Protein AF-A0A932JGM8-F1 (afdb_monomer_lite)

Foldseek 3Di:
DDDDDDDDDDDDDDDDDDDDPPPPPPPPPPPPPPPPFDKDFADKDKDWWQQVLPPDIKMKIKFKAQPQVRGTDRIAGDVVVDPLVVRLVRQVVSQIWIWIDIPPNVADIGIPGRARTWLDKDFPQPPPPPNHIKIWTWTRHSDPDQKTKIWIWGQDPRYIDTDDIDIDGNCVSVD

Sequence (175 aa):
MNPIYLLSIVLVLLSCNGRPTNSVYHSIVLEKQEVKIKLRKLEKHFVVGDFDGDRKSDTLFQHNYSRLTNTEIDSAADPFQQEWDSVINWFYNQNADLYLIMNNKNRDTLHLGTAQGLYCLINVGDNNSDGKDEIAFVIDQLDFSRVNSCVIYSLCDSKWKQLMIFAIHEDAFNF

pLDDT: mean 86.13, std 19.59, range [37.06, 98.62]

Radius of gyration: 26.34 Å; chains: 1; bounding box: 79×34×62 Å

Structure (mmCIF, N/CA/C/O backbone):
data_AF-A0A932JGM8-F1
#
_entry.id   AF-A0A932JGM8-F1
#
loop_
_atom_site.group_PDB
_atom_site.id
_atom_site.type_symbol
_atom_site.label_atom_id
_atom_site.label_alt_id
_atom_site.label_comp_id
_atom_site.label_asym_id
_atom_site.label_entity_id
_atom_site.label_seq_id
_atom_site.pdbx_PDB_ins_code
_atom_site.Cartn_x
_atom_site.Cartn_y
_atom_site.Cartn_z
_atom_site.occupancy
_atom_site.B_iso_or_equiv
_atom_site.auth_seq_id
_atom_site.auth_comp_id
_atom_site.auth_asym_id
_atom_site.auth_atom_id
_atom_site.pdbx_PDB_model_num
ATOM 1 N N . MET A 1 1 ? 56.887 -3.841 33.806 1.00 43.06 1 MET A N 1
ATOM 2 C CA . MET A 1 1 ? 57.718 -4.349 32.694 1.00 43.06 1 MET A CA 1
ATOM 3 C C . MET A 1 1 ? 56.771 -4.761 31.581 1.00 43.06 1 MET A C 1
ATOM 5 O O . MET A 1 1 ? 56.132 -5.792 31.709 1.00 43.06 1 MET A O 1
ATOM 9 N N . ASN A 1 2 ? 56.632 -3.915 30.559 1.00 37.06 2 ASN A N 1
ATOM 10 C CA . ASN A 1 2 ? 55.855 -4.167 29.342 1.00 37.06 2 ASN A CA 1
ATOM 11 C C . ASN A 1 2 ? 56.837 -4.093 28.165 1.00 37.06 2 ASN A C 1
ATOM 13 O O . ASN A 1 2 ? 57.612 -3.132 28.132 1.00 37.06 2 ASN A O 1
ATOM 17 N N . PRO A 1 3 ? 56.842 -5.036 27.212 1.00 54.38 3 PRO A N 1
ATOM 18 C CA . PRO A 1 3 ? 57.613 -4.859 25.995 1.00 54.38 3 PRO A CA 1
ATOM 19 C C . PRO A 1 3 ? 56.846 -3.944 25.031 1.00 54.38 3 PRO A C 1
ATOM 21 O O . PRO A 1 3 ? 55.687 -4.183 24.697 1.00 54.38 3 PRO A O 1
ATOM 24 N N . ILE A 1 4 ? 57.512 -2.874 24.602 1.00 53.81 4 ILE A N 1
ATOM 25 C CA . ILE A 1 4 ? 57.093 -2.021 23.490 1.00 53.81 4 ILE A CA 1
ATOM 26 C C . ILE A 1 4 ? 57.486 -2.763 22.209 1.00 53.81 4 ILE A C 1
ATOM 28 O O . ILE A 1 4 ? 58.673 -2.955 21.951 1.00 53.81 4 ILE A O 1
ATOM 32 N N . TYR A 1 5 ? 56.506 -3.200 21.418 1.00 50.09 5 TYR A N 1
ATOM 33 C CA . TYR A 1 5 ? 56.758 -3.763 20.093 1.00 50.09 5 TYR A CA 1
ATOM 34 C C . TYR A 1 5 ? 56.866 -2.628 19.071 1.00 50.09 5 TYR A C 1
ATOM 36 O O . TYR A 1 5 ? 55.883 -1.969 18.738 1.00 50.09 5 TYR A O 1
ATOM 44 N N . LEU A 1 6 ? 58.090 -2.399 18.596 1.00 47.47 6 LEU A N 1
ATOM 45 C CA . LEU A 1 6 ? 58.406 -1.535 17.463 1.00 47.47 6 LEU A CA 1
ATOM 46 C C . LEU A 1 6 ? 58.058 -2.305 16.176 1.00 47.47 6 LEU A C 1
ATOM 48 O O . LEU A 1 6 ? 58.763 -3.249 15.822 1.00 47.47 6 LEU A O 1
ATOM 52 N N . LEU A 1 7 ? 56.970 -1.944 15.492 1.00 46.50 7 LEU A N 1
ATOM 53 C CA . LEU A 1 7 ? 56.655 -2.494 14.172 1.00 46.50 7 LEU A CA 1
ATOM 54 C C . LEU A 1 7 ? 57.206 -1.551 13.096 1.00 46.50 7 LEU A C 1
ATOM 56 O O . LEU A 1 7 ? 56.680 -0.467 12.852 1.00 46.50 7 LEU A O 1
ATOM 60 N N . SER A 1 8 ? 58.309 -1.969 12.488 1.00 48.00 8 SER A N 1
ATOM 61 C CA . SER A 1 8 ? 58.976 -1.327 11.362 1.00 48.00 8 SER A CA 1
ATOM 62 C C . SER A 1 8 ? 58.163 -1.504 10.074 1.00 48.00 8 SER A C 1
ATOM 64 O O . SER A 1 8 ? 57.958 -2.617 9.596 1.00 48.00 8 SER A O 1
ATOM 66 N N . ILE A 1 9 ? 57.722 -0.390 9.485 1.00 47.31 9 ILE A N 1
ATOM 67 C CA . ILE A 1 9 ? 57.132 -0.352 8.142 1.00 47.31 9 ILE A CA 1
ATOM 68 C C . ILE A 1 9 ? 58.275 -0.431 7.125 1.00 47.31 9 ILE A C 1
ATOM 70 O O . ILE A 1 9 ? 59.064 0.503 6.988 1.00 47.31 9 ILE A O 1
ATOM 74 N N . VAL A 1 10 ? 58.369 -1.550 6.408 1.00 52.25 10 VAL A N 1
ATOM 75 C CA . VAL A 1 10 ? 59.255 -1.689 5.247 1.00 52.25 10 VAL A CA 1
ATOM 76 C C . VAL A 1 10 ? 58.529 -1.124 4.026 1.00 52.25 10 VAL A C 1
ATOM 78 O O . VAL A 1 10 ? 57.583 -1.725 3.522 1.00 52.25 10 VAL A O 1
ATOM 81 N N . LEU A 1 11 ? 58.974 0.045 3.554 1.00 47.88 11 LEU A N 1
ATOM 82 C CA . LEU A 1 11 ? 58.616 0.578 2.240 1.00 47.88 11 LEU A CA 1
ATOM 83 C C . LEU A 1 11 ? 59.271 -0.295 1.160 1.00 47.88 11 LEU A C 1
ATOM 85 O O . LEU A 1 11 ? 60.486 -0.251 0.973 1.00 47.88 11 LEU A O 1
ATOM 89 N N . VAL A 1 12 ? 58.467 -1.053 0.419 1.00 47.34 12 VAL A N 1
ATOM 90 C CA . VAL A 1 12 ? 58.900 -1.670 -0.838 1.00 47.34 12 VAL A CA 1
ATOM 91 C C . VAL A 1 12 ? 58.496 -0.742 -1.981 1.00 47.34 12 VAL A C 1
ATOM 93 O O . VAL A 1 12 ? 57.336 -0.682 -2.380 1.00 47.34 12 VAL A O 1
ATOM 96 N N . LEU A 1 13 ? 59.477 -0.003 -2.499 1.00 46.78 13 LEU A N 1
ATOM 97 C CA . LEU A 1 13 ? 59.394 0.679 -3.787 1.00 46.78 13 LEU A CA 1
ATOM 98 C C . LEU A 1 13 ? 59.578 -0.363 -4.896 1.00 46.78 13 LEU A C 1
ATOM 100 O O . LEU A 1 13 ? 60.705 -0.720 -5.234 1.00 46.78 13 LEU A O 1
ATOM 104 N N . LEU A 1 14 ? 58.479 -0.836 -5.481 1.00 44.12 14 LEU A N 1
ATOM 105 C CA . LEU A 1 14 ? 58.513 -1.509 -6.778 1.00 44.12 14 LEU A CA 1
ATOM 106 C C . LEU A 1 14 ? 58.140 -0.501 -7.863 1.00 44.12 14 LEU A C 1
ATOM 108 O O . LEU A 1 14 ? 56.978 -0.236 -8.152 1.00 44.12 14 LEU A O 1
ATOM 112 N N . SER A 1 15 ? 59.194 0.073 -8.436 1.00 43.81 15 SER A N 1
ATOM 113 C CA . SER A 1 15 ? 59.181 0.752 -9.723 1.00 43.81 15 SER A CA 1
ATOM 114 C C . SER A 1 15 ? 59.028 -0.290 -10.830 1.00 43.81 15 SER A C 1
ATOM 116 O O . SER A 1 15 ? 59.847 -1.202 -10.942 1.00 43.81 15 SER A O 1
ATOM 118 N N . CYS A 1 16 ? 58.001 -0.143 -11.663 1.00 41.47 16 CYS A N 1
ATOM 119 C CA . CYS A 1 16 ? 57.963 -0.715 -13.003 1.00 41.47 16 CYS A CA 1
ATOM 120 C C . CYS A 1 16 ? 57.399 0.332 -13.965 1.00 41.47 16 CYS A C 1
ATOM 122 O O . CYS A 1 16 ? 56.219 0.671 -13.928 1.00 41.47 16 CYS A O 1
ATOM 124 N N . ASN A 1 17 ? 58.279 0.832 -14.835 1.00 51.66 17 ASN A N 1
ATOM 125 C CA . ASN A 1 17 ? 57.948 1.589 -16.037 1.00 51.66 17 ASN A CA 1
ATOM 126 C C . ASN A 1 17 ? 57.049 0.743 -16.955 1.00 51.66 17 ASN A C 1
ATOM 128 O O . ASN A 1 17 ? 57.537 -0.007 -17.801 1.00 51.66 17 ASN A O 1
ATOM 132 N N . GLY A 1 18 ? 55.734 0.882 -16.808 1.00 48.75 18 GLY A N 1
ATOM 133 C CA . GLY A 1 18 ? 54.771 0.475 -17.823 1.00 48.75 18 GLY A CA 1
ATOM 134 C C . GLY A 1 18 ? 54.660 1.573 -18.876 1.00 48.75 18 GLY A C 1
ATOM 135 O O . GLY A 1 18 ? 54.177 2.665 -18.587 1.00 48.75 18 GLY A O 1
ATOM 136 N N . ARG A 1 19 ? 55.126 1.308 -20.100 1.00 49.72 19 ARG A N 1
ATOM 137 C CA . ARG A 1 19 ? 54.834 2.161 -21.263 1.00 49.72 19 ARG A CA 1
ATOM 138 C C . ARG A 1 19 ? 53.309 2.270 -21.430 1.00 49.72 19 ARG A C 1
ATOM 140 O O . ARG A 1 19 ? 52.652 1.231 -21.372 1.00 49.72 19 ARG A O 1
ATOM 147 N N . PRO A 1 20 ? 52.737 3.452 -21.711 1.00 44.25 20 PRO A N 1
ATOM 148 C CA . PRO A 1 20 ? 51.337 3.531 -22.092 1.00 44.25 20 PRO A CA 1
ATOM 149 C C . PRO A 1 20 ? 51.188 2.970 -23.510 1.00 44.25 20 PRO A C 1
ATOM 151 O O . PRO A 1 20 ? 51.561 3.600 -24.498 1.00 44.25 20 PRO A O 1
ATOM 154 N N . THR A 1 21 ? 50.665 1.753 -23.627 1.00 44.53 21 THR A N 1
ATOM 155 C CA . THR A 1 21 ? 50.036 1.306 -24.869 1.00 44.53 21 THR A CA 1
ATOM 156 C C . THR A 1 21 ? 48.730 2.073 -25.009 1.00 44.53 21 THR A C 1
ATOM 158 O O . THR A 1 21 ? 47.793 1.838 -24.249 1.00 44.53 21 THR A O 1
ATOM 161 N N . ASN A 1 22 ? 48.680 3.002 -25.963 1.00 43.16 22 ASN A N 1
ATOM 162 C CA . ASN A 1 22 ? 47.452 3.666 -26.383 1.00 43.16 22 ASN A CA 1
ATOM 163 C C . ASN A 1 22 ? 46.476 2.612 -26.932 1.00 43.16 22 ASN A C 1
ATOM 165 O O . ASN A 1 22 ? 46.488 2.310 -28.125 1.00 43.16 22 ASN A O 1
ATOM 169 N N . SER A 1 23 ? 45.638 2.032 -26.072 1.00 43.44 23 SER A N 1
ATOM 170 C CA . SER A 1 23 ? 44.427 1.360 -26.525 1.00 43.44 23 SER A CA 1
ATOM 171 C C . SER A 1 23 ? 43.469 2.452 -26.979 1.00 43.44 23 SER A C 1
ATOM 173 O O . SER A 1 23 ? 42.952 3.212 -26.159 1.00 43.44 23 SER A O 1
ATOM 175 N N . VAL A 1 24 ? 43.275 2.561 -28.290 1.00 40.50 24 VAL A N 1
ATOM 176 C CA . VAL A 1 24 ? 42.217 3.378 -28.878 1.00 40.50 24 VAL A CA 1
ATOM 177 C C . VAL A 1 24 ? 40.894 2.838 -28.342 1.00 40.50 24 VAL A C 1
ATOM 179 O O . VAL A 1 24 ? 40.420 1.788 -28.769 1.00 40.50 24 VAL A O 1
ATOM 182 N N . TYR A 1 25 ? 40.342 3.523 -27.343 1.00 39.12 25 TYR A N 1
ATOM 183 C CA . TYR A 1 25 ? 39.004 3.260 -26.843 1.00 39.12 25 TYR A CA 1
ATOM 184 C C . TYR A 1 25 ? 38.052 3.702 -27.950 1.00 39.12 25 TYR A C 1
ATOM 186 O O . TYR A 1 25 ? 37.825 4.894 -28.159 1.00 39.12 25 TYR A O 1
ATOM 194 N N . HIS A 1 26 ? 37.561 2.744 -28.732 1.00 48.06 26 HIS A N 1
ATOM 195 C CA . HIS A 1 26 ? 36.464 3.006 -29.644 1.00 48.06 26 HIS A CA 1
ATOM 196 C C . HIS A 1 26 ? 35.231 3.187 -28.761 1.00 48.06 26 HIS A C 1
ATOM 198 O O . HIS A 1 26 ? 34.618 2.215 -28.325 1.00 48.06 26 HIS A O 1
ATOM 204 N N . SER A 1 27 ? 34.919 4.435 -28.420 1.00 49.03 27 SER A N 1
ATOM 205 C CA . SER A 1 27 ? 33.675 4.785 -27.747 1.00 49.03 27 SER A CA 1
ATOM 206 C C . SER A 1 27 ? 32.542 4.349 -28.667 1.00 49.03 27 SER A C 1
ATOM 208 O O . SER A 1 27 ? 32.259 5.007 -29.668 1.00 49.03 27 SER A O 1
ATOM 210 N N . ILE A 1 28 ? 31.938 3.198 -28.381 1.00 48.84 28 ILE A N 1
ATOM 211 C CA . ILE A 1 28 ? 30.660 2.841 -28.976 1.00 48.84 28 ILE A CA 1
ATOM 212 C C . ILE A 1 28 ? 29.687 3.846 -28.374 1.00 48.84 28 ILE A C 1
ATOM 214 O O . ILE A 1 28 ? 29.270 3.722 -27.224 1.00 48.84 28 ILE A O 1
ATOM 218 N N . VAL A 1 29 ? 29.397 4.902 -29.130 1.00 50.41 29 VAL A N 1
ATOM 219 C CA . VAL A 1 29 ? 28.232 5.738 -28.881 1.00 50.41 29 VAL A CA 1
ATOM 220 C C . VAL A 1 29 ? 27.046 4.825 -29.160 1.00 50.41 29 VAL A C 1
ATOM 222 O O . VAL A 1 29 ? 26.619 4.676 -30.300 1.00 50.41 29 VAL A O 1
ATOM 225 N N . LEU A 1 30 ? 26.595 4.118 -28.122 1.00 50.91 30 LEU A N 1
ATOM 226 C CA . LEU A 1 30 ? 25.297 3.466 -28.110 1.00 50.91 30 LEU A CA 1
ATOM 227 C C . LEU A 1 30 ? 24.287 4.595 -28.265 1.00 50.91 30 LEU A C 1
ATOM 229 O O . LEU A 1 30 ? 24.013 5.340 -27.323 1.00 50.91 30 LEU A O 1
ATOM 233 N N . GLU A 1 31 ? 23.819 4.770 -29.496 1.00 49.56 31 GLU A N 1
ATOM 234 C CA . GLU A 1 31 ? 22.663 5.587 -29.810 1.00 49.56 31 GLU A CA 1
ATOM 235 C C . GLU A 1 31 ? 21.553 5.136 -28.859 1.00 49.56 31 GLU A C 1
ATOM 237 O O . GLU A 1 31 ? 21.113 3.985 -28.890 1.00 49.56 31 GLU A O 1
ATOM 242 N N . LYS A 1 32 ? 21.207 6.010 -27.908 1.00 52.50 32 LYS A N 1
ATOM 243 C CA . LYS A 1 32 ? 20.209 5.732 -26.882 1.00 52.50 32 LYS A CA 1
ATOM 244 C C . LYS A 1 32 ? 18.871 5.675 -27.600 1.00 52.50 32 LYS A C 1
ATOM 246 O O . LYS A 1 32 ? 18.216 6.697 -27.773 1.00 52.50 32 LYS A O 1
ATOM 251 N N . GLN A 1 33 ? 18.522 4.489 -28.086 1.00 54.31 33 GLN A N 1
ATOM 252 C CA . GLN A 1 33 ? 17.236 4.231 -28.705 1.00 54.31 33 GLN A CA 1
ATOM 253 C C . GLN A 1 33 ? 16.173 4.685 -27.702 1.00 54.31 33 GLN A C 1
ATOM 255 O O . GLN A 1 33 ? 16.156 4.211 -26.564 1.00 54.31 33 GLN A O 1
ATOM 260 N N . GLU A 1 34 ? 15.347 5.663 -28.076 1.00 60.78 34 GLU A N 1
ATOM 261 C CA . GLU A 1 34 ? 14.220 6.075 -27.245 1.00 60.78 34 GLU A CA 1
ATOM 262 C C . GLU A 1 34 ? 13.280 4.876 -27.119 1.00 60.78 34 GLU A C 1
ATOM 264 O O . GLU A 1 34 ? 12.514 4.551 -28.029 1.00 60.78 34 GLU A O 1
ATOM 269 N N . VAL A 1 35 ? 13.383 4.164 -25.997 1.00 66.88 35 VAL A N 1
ATOM 270 C CA . VAL A 1 35 ? 12.506 3.039 -25.697 1.00 66.88 35 VAL A CA 1
ATOM 271 C C . VAL A 1 35 ? 11.106 3.607 -25.513 1.00 66.88 35 VAL A C 1
ATOM 273 O O . VAL A 1 35 ? 10.817 4.306 -24.541 1.00 66.88 35 VAL A O 1
ATOM 276 N N . LYS A 1 36 ? 10.223 3.330 -26.473 1.00 84.50 36 LYS A N 1
ATOM 277 C CA . LYS A 1 36 ? 8.812 3.698 -26.381 1.00 84.50 36 LYS A CA 1
ATOM 278 C C . LYS A 1 36 ? 8.147 2.845 -25.300 1.00 84.50 36 LYS A C 1
ATOM 280 O O . LYS A 1 36 ? 7.747 1.713 -25.559 1.00 84.50 36 LYS A O 1
ATOM 285 N N . ILE A 1 37 ? 8.016 3.416 -24.107 1.00 89.56 37 ILE A N 1
ATOM 286 C CA . ILE A 1 37 ? 7.427 2.766 -22.932 1.00 89.56 37 ILE A CA 1
ATOM 287 C C . ILE A 1 37 ? 5.956 2.434 -23.208 1.00 89.56 37 ILE A C 1
ATOM 289 O O . ILE A 1 37 ? 5.162 3.295 -23.596 1.00 89.56 37 ILE A O 1
ATOM 293 N N . LYS A 1 38 ? 5.594 1.164 -23.020 1.00 95.75 38 LYS A N 1
ATOM 294 C CA . LYS A 1 38 ? 4.216 0.672 -23.103 1.00 95.75 38 LYS A CA 1
ATOM 295 C C . LYS A 1 38 ? 3.566 0.797 -21.736 1.00 95.75 38 LYS A C 1
ATOM 297 O O . LYS A 1 38 ? 4.082 0.260 -20.762 1.00 95.75 38 LYS A O 1
ATOM 302 N N . LEU A 1 39 ? 2.458 1.524 -21.654 1.00 96.44 39 LEU A N 1
ATOM 303 C CA . LEU A 1 39 ? 1.782 1.762 -20.384 1.00 96.44 39 LEU A CA 1
ATOM 304 C C . LEU A 1 39 ? 0.576 0.833 -20.226 1.00 96.44 39 LEU A C 1
ATOM 306 O O . LEU A 1 39 ? -0.214 0.691 -21.161 1.00 96.44 39 LEU A O 1
ATOM 310 N N . ARG A 1 40 ? 0.415 0.264 -19.031 1.00 96.31 40 ARG A N 1
ATOM 311 C CA . ARG A 1 40 ? -0.804 -0.413 -18.575 1.00 96.31 40 ARG A CA 1
ATOM 312 C C . ARG A 1 40 ? -1.513 0.437 -17.532 1.00 96.31 40 ARG A C 1
ATOM 314 O O . ARG A 1 40 ? -0.856 1.148 -16.774 1.00 96.31 40 ARG A O 1
ATOM 321 N N . LYS A 1 41 ? -2.841 0.341 -17.467 1.00 97.06 41 LYS A N 1
ATOM 322 C CA . LYS A 1 41 ? -3.623 0.981 -16.404 1.00 97.06 41 LYS A CA 1
ATOM 323 C C . LYS A 1 41 ? -3.317 0.308 -15.063 1.00 97.06 41 LYS A C 1
ATOM 325 O O . LYS A 1 41 ? -3.239 -0.917 -15.013 1.00 97.06 41 LYS A O 1
ATOM 330 N N . LEU A 1 42 ? -3.143 1.100 -14.009 1.00 95.94 42 LEU A N 1
ATOM 331 C CA . LEU A 1 42 ? -2.974 0.579 -12.653 1.00 95.94 42 LEU A CA 1
ATOM 332 C C . LEU A 1 42 ? -4.330 0.290 -12.006 1.00 95.94 42 LEU A C 1
ATOM 334 O O . LEU A 1 42 ? -5.291 1.044 -12.188 1.00 95.94 42 LEU A O 1
ATOM 338 N N . GLU A 1 43 ? -4.390 -0.789 -11.231 1.00 93.75 43 GLU A N 1
ATOM 339 C CA . GLU A 1 43 ? -5.525 -1.065 -10.357 1.00 93.75 43 GLU A CA 1
ATOM 340 C C . GLU A 1 43 ? -5.511 -0.112 -9.158 1.00 93.75 43 GLU A C 1
ATOM 342 O O . GLU A 1 43 ? -4.458 0.251 -8.629 1.00 93.75 43 GLU A O 1
ATOM 347 N N . LYS A 1 44 ? -6.702 0.331 -8.752 1.00 94.81 44 LYS A N 1
ATOM 348 C CA . LYS A 1 44 ? -6.899 1.227 -7.611 1.00 94.81 44 LYS A CA 1
ATOM 349 C C . LYS A 1 44 ? -7.744 0.486 -6.587 1.00 94.81 44 LYS A C 1
ATOM 351 O O . LYS A 1 44 ? -8.953 0.336 -6.769 1.00 94.81 44 LYS A O 1
ATOM 356 N N . HIS A 1 45 ? -7.098 0.004 -5.534 1.00 97.88 45 HIS A N 1
ATOM 357 C CA . HIS A 1 45 ? -7.785 -0.667 -4.442 1.00 97.88 45 HIS A CA 1
ATOM 358 C C . HIS A 1 45 ? -8.397 0.349 -3.475 1.00 97.88 45 HIS A C 1
ATOM 360 O O . HIS A 1 45 ? -7.867 1.441 -3.258 1.00 97.88 45 HIS A O 1
ATOM 366 N N . PHE A 1 4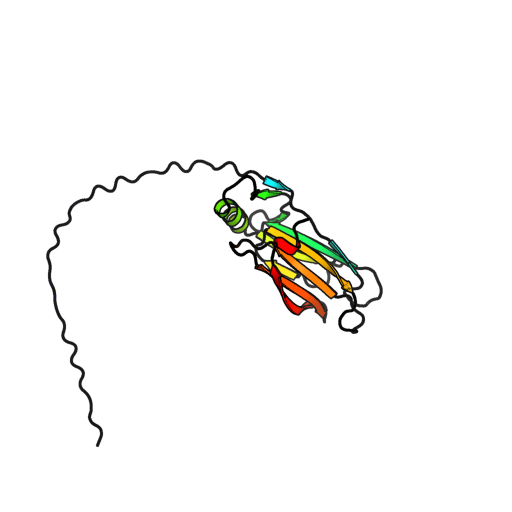6 ? -9.522 -0.023 -2.880 1.00 98.12 46 PHE A N 1
ATOM 367 C CA . PHE A 1 46 ? -10.114 0.696 -1.764 1.00 98.12 46 PHE A CA 1
ATOM 368 C C . PHE A 1 46 ? -10.784 -0.299 -0.829 1.00 98.12 46 PHE A C 1
ATOM 370 O O . PHE A 1 46 ? -11.138 -1.407 -1.235 1.00 98.12 46 PHE A O 1
ATOM 377 N N . VAL A 1 47 ? -10.976 0.112 0.417 1.00 98.38 47 VAL A N 1
ATOM 378 C CA . VAL A 1 47 ? -11.648 -0.708 1.414 1.00 98.38 47 VAL A CA 1
ATOM 379 C C . VAL A 1 47 ? -12.485 0.145 2.356 1.00 98.38 47 VAL A C 1
ATOM 381 O O . VAL A 1 47 ? -12.177 1.311 2.599 1.00 98.38 47 VAL A O 1
ATOM 384 N N . VAL A 1 48 ? -13.569 -0.442 2.854 1.00 98.19 48 VAL A N 1
ATOM 385 C CA . VAL A 1 48 ? -14.550 0.192 3.733 1.00 98.19 48 VAL A CA 1
ATOM 386 C C . VAL A 1 48 ? -14.507 -0.478 5.107 1.00 98.19 48 VAL A C 1
ATOM 388 O O . VAL A 1 48 ? -14.439 -1.706 5.172 1.00 98.19 48 VAL A O 1
ATOM 391 N N . GLY A 1 49 ? -14.555 0.311 6.180 1.00 97.25 49 GLY A N 1
ATOM 392 C CA . GLY A 1 49 ? -14.505 -0.167 7.568 1.00 97.25 49 GLY A CA 1
ATOM 393 C C . GLY A 1 49 ? -14.748 0.944 8.587 1.00 97.25 49 GLY A C 1
ATOM 394 O O . GLY A 1 49 ? -14.906 2.094 8.189 1.00 97.25 49 GLY A O 1
ATOM 395 N N . ASP A 1 50 ? -14.797 0.606 9.872 1.00 97.06 50 ASP A N 1
ATOM 396 C CA . ASP A 1 50 ? -14.790 1.558 10.999 1.00 97.06 50 ASP A CA 1
ATOM 397 C C . ASP A 1 50 ? -13.359 1.683 11.542 1.00 97.06 50 ASP A C 1
ATOM 399 O O . ASP A 1 50 ? -12.999 1.079 12.551 1.00 97.06 50 ASP A O 1
ATOM 403 N N . PHE A 1 51 ? -12.487 2.385 10.812 1.00 96.94 51 PHE A N 1
ATOM 404 C CA . PHE A 1 51 ? -11.046 2.367 11.099 1.00 96.94 51 PHE A CA 1
ATOM 405 C C . PHE A 1 51 ? -10.672 3.246 12.293 1.00 96.94 51 PHE A C 1
ATOM 407 O O . PHE A 1 51 ? -9.635 3.020 12.920 1.00 96.94 51 PHE A O 1
ATOM 414 N N . ASP A 1 52 ? -11.475 4.268 12.603 1.00 95.12 52 ASP A N 1
ATOM 415 C CA . ASP A 1 52 ? -11.229 5.166 13.733 1.00 95.12 52 ASP A CA 1
ATOM 416 C C . ASP A 1 52 ? -12.106 4.908 14.972 1.00 95.12 52 ASP A C 1
ATOM 418 O O . ASP A 1 52 ? -11.850 5.504 16.025 1.00 95.12 52 ASP A O 1
ATOM 422 N N . GLY A 1 53 ? -13.043 3.955 14.888 1.00 95.19 53 GLY A N 1
ATOM 423 C CA . GLY A 1 53 ? -13.819 3.429 16.015 1.00 95.19 53 GLY A CA 1
ATOM 424 C C . GLY A 1 53 ? -15.004 4.310 16.397 1.00 95.19 53 GLY A C 1
ATOM 425 O O . GLY A 1 53 ? -15.534 4.210 17.512 1.00 95.19 53 GLY A O 1
ATOM 426 N N . ASP A 1 54 ? -15.412 5.222 15.512 1.00 95.44 54 ASP A N 1
ATOM 427 C CA . ASP A 1 54 ? -16.536 6.128 15.731 1.00 95.44 54 ASP A CA 1
ATOM 428 C C . ASP A 1 54 ? -17.901 5.520 15.352 1.00 95.44 54 ASP A C 1
ATOM 430 O O . ASP A 1 54 ? -18.940 6.183 15.507 1.00 95.44 54 ASP A O 1
ATOM 434 N N . ARG A 1 55 ? -17.912 4.245 14.929 1.00 95.75 55 ARG A N 1
ATOM 435 C CA . ARG A 1 55 ? -19.081 3.471 14.475 1.00 95.75 55 ARG A CA 1
ATOM 436 C C . ARG A 1 55 ? -19.696 3.978 13.180 1.00 95.75 55 ARG A C 1
ATOM 438 O O . ARG A 1 55 ? -20.853 3.652 12.882 1.00 95.75 55 ARG A O 1
ATOM 445 N N . LYS A 1 56 ? -18.970 4.785 12.411 1.00 94.94 56 LYS A N 1
ATOM 446 C CA . LYS A 1 56 ? -19.337 5.164 11.050 1.00 94.94 56 LYS A CA 1
ATOM 447 C C . LYS A 1 56 ? -18.419 4.471 10.058 1.00 94.94 56 LYS A C 1
ATOM 449 O O . LYS A 1 56 ? -17.376 3.926 10.376 1.00 94.94 56 LYS A O 1
ATOM 454 N N . SER A 1 57 ? -18.883 4.455 8.818 1.00 95.19 57 SER A N 1
ATOM 455 C CA . SER A 1 57 ? -18.148 3.842 7.729 1.00 95.19 57 SER A CA 1
ATOM 456 C C . SER A 1 57 ? -17.148 4.839 7.147 1.00 95.19 57 SER A C 1
ATOM 458 O O . SER A 1 57 ? -17.536 5.872 6.594 1.00 95.19 57 SER A O 1
ATOM 460 N N . ASP A 1 58 ? -15.875 4.488 7.235 1.00 96.00 58 ASP A N 1
ATOM 461 C CA . ASP A 1 58 ? -14.758 5.129 6.560 1.00 96.00 58 ASP A CA 1
ATOM 462 C C . ASP A 1 58 ? -14.441 4.423 5.240 1.00 96.00 58 ASP A C 1
ATOM 464 O O . ASP A 1 58 ? -14.820 3.275 4.995 1.00 96.00 58 ASP A O 1
ATOM 468 N N . THR A 1 59 ? -13.710 5.108 4.361 1.00 97.38 59 THR A N 1
ATOM 469 C CA . THR A 1 59 ? -13.134 4.480 3.167 1.00 97.38 59 THR A CA 1
ATOM 470 C C . THR A 1 59 ? -11.669 4.848 3.048 1.00 97.38 59 THR A C 1
ATOM 472 O O . THR A 1 59 ? -11.323 6.031 3.068 1.00 97.38 59 THR A O 1
ATOM 475 N N . LEU A 1 60 ? -10.825 3.830 2.901 1.00 97.94 60 LEU A N 1
ATOM 476 C CA . LEU A 1 60 ? -9.396 3.953 2.666 1.00 97.94 60 LEU A CA 1
ATOM 477 C C . LEU A 1 60 ? -9.104 3.676 1.191 1.00 97.94 60 LEU A C 1
ATOM 479 O O . LEU A 1 60 ? -9.536 2.655 0.657 1.00 97.94 60 LEU A O 1
ATOM 483 N N . PHE A 1 61 ? -8.367 4.573 0.544 1.00 97.69 61 PHE A N 1
ATOM 484 C CA . PHE A 1 61 ? -8.050 4.494 -0.880 1.00 97.69 61 PHE A CA 1
ATOM 485 C C . PHE A 1 61 ? -6.557 4.319 -1.103 1.00 97.69 61 PHE A C 1
ATOM 487 O O . PHE A 1 61 ? -5.753 4.988 -0.453 1.00 97.69 61 PHE A O 1
ATOM 494 N N . GLN A 1 62 ? -6.201 3.478 -2.072 1.00 98.25 62 GLN A N 1
ATOM 495 C CA . GLN A 1 62 ? -4.864 3.438 -2.640 1.00 98.25 62 GLN A CA 1
ATOM 496 C C . GLN A 1 62 ? -4.664 4.557 -3.658 1.00 98.25 62 GLN A C 1
ATOM 498 O O . GLN A 1 62 ? -5.480 4.764 -4.558 1.00 98.25 62 GLN A O 1
ATOM 503 N N . HIS A 1 63 ? -3.505 5.196 -3.567 1.00 97.81 63 HIS A N 1
ATOM 504 C CA . HIS A 1 63 ? -3.019 6.187 -4.510 1.00 97.81 63 HIS A CA 1
ATOM 505 C C . HIS A 1 63 ? -1.624 5.820 -5.007 1.00 97.81 63 HIS A C 1
ATOM 507 O O . HIS A 1 63 ? -0.799 5.323 -4.244 1.00 97.81 63 HIS A O 1
ATOM 513 N N . ASN A 1 64 ? -1.350 6.101 -6.282 1.00 98.25 64 ASN A N 1
ATOM 514 C CA . ASN A 1 64 ? -0.014 5.964 -6.860 1.00 98.25 64 ASN A CA 1
ATOM 515 C C . ASN A 1 64 ? 0.342 7.332 -7.414 1.00 98.25 64 ASN A C 1
ATOM 517 O O . ASN A 1 64 ? -0.271 7.763 -8.383 1.00 98.25 64 ASN A O 1
ATOM 521 N N . TYR A 1 65 ? 1.310 8.019 -6.827 1.00 98.25 65 TYR A N 1
ATOM 522 C CA . TYR A 1 65 ? 1.561 9.420 -7.139 1.00 98.25 65 TYR A CA 1
ATOM 523 C C . TYR A 1 65 ? 2.965 9.624 -7.686 1.00 98.25 65 TYR A C 1
ATOM 525 O O . TYR A 1 65 ? 3.936 9.097 -7.147 1.00 98.25 65 TYR A O 1
ATOM 533 N N . SER A 1 66 ? 3.084 10.408 -8.756 1.00 98.38 66 SER A N 1
ATOM 534 C CA . SER A 1 66 ? 4.373 10.826 -9.299 1.00 98.38 66 SER A CA 1
ATOM 535 C C . SER A 1 66 ? 4.789 12.126 -8.631 1.00 98.38 66 SER A C 1
ATOM 537 O O . SER A 1 66 ? 4.180 13.177 -8.851 1.00 98.38 66 SER A O 1
ATOM 539 N N . ARG A 1 67 ? 5.859 12.085 -7.831 1.00 98.00 67 ARG A N 1
ATOM 540 C CA . ARG A 1 67 ? 6.445 13.305 -7.255 1.00 98.00 67 ARG A CA 1
ATOM 541 C C . ARG A 1 67 ? 7.206 14.122 -8.301 1.00 98.00 67 ARG A C 1
ATOM 543 O O . ARG A 1 67 ? 7.458 15.300 -8.074 1.00 98.00 67 ARG A O 1
ATOM 550 N N . LEU A 1 68 ? 7.555 13.522 -9.443 1.00 97.69 68 LEU A N 1
ATOM 551 C CA . LEU A 1 68 ? 8.134 14.238 -10.578 1.00 97.69 68 LEU A CA 1
ATOM 552 C C . LEU A 1 68 ? 7.114 15.188 -11.223 1.00 97.69 68 LEU A C 1
ATOM 554 O O . LEU A 1 68 ? 7.426 16.353 -11.459 1.00 97.69 68 LEU A O 1
ATOM 558 N N . THR A 1 69 ? 5.908 14.698 -11.524 1.00 97.56 69 THR A N 1
ATOM 559 C CA . THR A 1 69 ? 4.878 15.482 -12.231 1.00 97.56 69 THR A CA 1
ATOM 560 C C . THR A 1 69 ? 3.854 16.123 -11.302 1.00 97.56 69 THR A C 1
ATOM 562 O O . THR A 1 69 ? 3.081 16.964 -11.751 1.00 97.56 69 THR A O 1
ATOM 565 N N . ASN A 1 70 ? 3.862 15.769 -10.014 1.00 97.75 70 ASN A N 1
ATOM 566 C CA . ASN A 1 70 ? 2.860 16.159 -9.024 1.00 97.75 70 ASN A CA 1
ATOM 567 C C . ASN A 1 70 ? 1.429 15.760 -9.421 1.00 97.75 70 ASN A C 1
ATOM 569 O O . ASN A 1 70 ? 0.489 16.547 -9.301 1.00 97.75 70 ASN A O 1
ATOM 573 N N . THR A 1 71 ? 1.268 14.538 -9.925 1.00 98.06 71 THR A N 1
ATOM 574 C CA . THR A 1 71 ? -0.029 14.007 -10.362 1.00 98.06 71 THR A CA 1
ATOM 575 C C . THR A 1 71 ? -0.178 12.535 -10.001 1.00 98.06 71 THR A C 1
ATOM 577 O O . THR A 1 71 ? 0.813 11.820 -9.841 1.00 98.06 71 THR A O 1
ATOM 580 N N . GLU A 1 72 ? -1.425 12.063 -9.941 1.00 98.00 72 GLU A N 1
ATOM 581 C CA . GLU A 1 72 ? -1.715 10.628 -9.913 1.00 98.00 72 GLU A CA 1
ATOM 582 C C . GLU A 1 72 ? -1.131 9.915 -11.137 1.00 98.00 72 GLU A C 1
ATOM 584 O O . GLU A 1 72 ? -1.088 10.445 -12.251 1.00 98.00 72 GLU A O 1
ATOM 589 N N . ILE A 1 73 ? -0.698 8.684 -10.901 1.00 97.88 73 ILE A N 1
ATOM 590 C CA . ILE A 1 73 ? -0.299 7.708 -11.897 1.00 97.88 73 ILE A CA 1
ATOM 591 C C . ILE A 1 73 ? -1.506 6.800 -12.129 1.00 97.88 73 ILE A C 1
ATOM 593 O O . ILE A 1 73 ? -1.818 5.921 -11.320 1.00 97.88 73 ILE A O 1
ATOM 597 N N . ASP A 1 74 ? -2.178 7.012 -13.256 1.00 97.12 74 ASP A N 1
ATOM 598 C CA . ASP A 1 74 ? -3.267 6.145 -13.718 1.00 97.12 74 ASP A CA 1
ATOM 599 C C . ASP A 1 74 ? -2.757 4.990 -14.583 1.00 97.12 74 ASP A C 1
ATOM 601 O O . ASP A 1 74 ? -3.438 3.980 -14.769 1.00 97.12 74 ASP A O 1
ATOM 605 N N . SER A 1 75 ? -1.569 5.138 -15.168 1.00 97.12 75 SER A N 1
ATOM 606 C CA . SER A 1 75 ? -0.943 4.123 -16.011 1.00 97.12 75 SER A CA 1
ATOM 607 C C . SER A 1 75 ? 0.572 4.133 -15.848 1.00 97.12 75 SER A C 1
ATOM 609 O O . SER A 1 75 ? 1.178 5.198 -15.758 1.00 97.12 75 SER A O 1
ATOM 611 N N . ALA A 1 76 ? 1.175 2.949 -15.833 1.00 96.75 76 ALA A N 1
ATOM 612 C CA . ALA A 1 76 ? 2.598 2.740 -15.579 1.00 96.75 76 ALA A CA 1
ATOM 613 C C . ALA A 1 76 ? 3.214 1.768 -16.584 1.00 96.75 76 ALA A C 1
ATOM 615 O O . ALA A 1 76 ? 2.489 1.100 -17.320 1.00 96.75 76 ALA A O 1
ATOM 616 N N . ALA A 1 77 ? 4.546 1.691 -16.617 1.00 96.88 77 ALA A N 1
ATOM 617 C CA . ALA A 1 7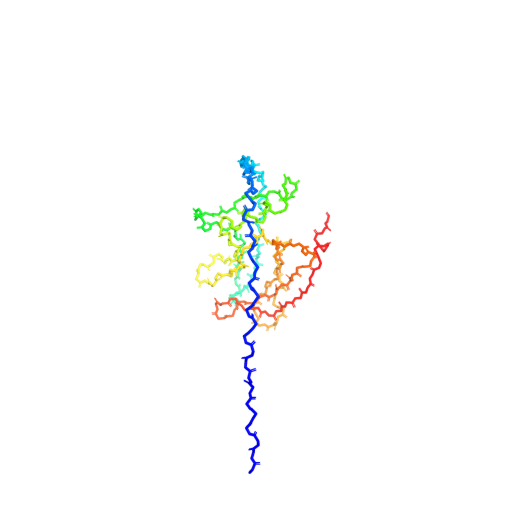7 ? 5.263 0.749 -17.471 1.00 96.88 77 ALA A CA 1
ATOM 618 C C . ALA A 1 77 ? 4.737 -0.690 -17.288 1.00 96.88 77 ALA A C 1
ATOM 620 O O . ALA A 1 77 ? 4.610 -1.185 -16.169 1.00 96.88 77 ALA A O 1
ATOM 621 N N . ASP A 1 78 ? 4.382 -1.324 -18.404 1.00 95.50 78 ASP A N 1
ATOM 622 C CA . ASP A 1 78 ? 3.793 -2.661 -18.444 1.00 95.50 78 ASP A CA 1
ATOM 623 C C . ASP A 1 78 ? 4.874 -3.758 -18.339 1.00 95.50 78 ASP A C 1
ATOM 625 O O . ASP A 1 78 ? 5.667 -3.894 -19.278 1.00 95.50 78 ASP A O 1
ATOM 629 N N . PRO A 1 79 ? 4.897 -4.560 -17.254 1.00 93.38 79 PRO A N 1
ATOM 630 C CA . PRO A 1 79 ? 5.864 -5.644 -17.075 1.00 93.38 79 PRO A CA 1
ATOM 631 C C . PRO A 1 79 ? 5.682 -6.818 -18.035 1.00 93.38 79 PRO A C 1
ATOM 633 O O . PRO A 1 79 ? 6.602 -7.611 -18.194 1.00 93.38 79 PRO A O 1
ATOM 636 N N . PHE A 1 80 ? 4.545 -6.920 -18.727 1.00 93.19 80 PHE A N 1
ATOM 637 C CA . PHE A 1 80 ? 4.322 -7.961 -19.734 1.00 93.19 80 PHE A CA 1
ATOM 638 C C . PHE A 1 80 ? 4.758 -7.540 -21.143 1.00 93.19 80 PHE A C 1
ATOM 640 O O . PHE A 1 80 ? 4.744 -8.355 -22.065 1.00 93.19 80 PHE A O 1
ATOM 647 N N . GLN A 1 81 ? 5.117 -6.268 -21.335 1.00 94.94 81 GLN A N 1
ATOM 648 C CA . GLN A 1 81 ? 5.505 -5.716 -22.640 1.00 94.94 81 GLN A CA 1
ATOM 649 C C . GLN A 1 81 ? 6.880 -5.043 -22.628 1.00 94.94 81 GLN A C 1
ATOM 651 O O . GLN A 1 81 ? 7.279 -4.456 -23.637 1.00 94.94 81 GLN A O 1
ATOM 656 N N . GLN A 1 82 ? 7.585 -5.076 -21.498 1.00 94.25 82 GLN A N 1
ATOM 657 C CA . GLN A 1 82 ? 8.882 -4.436 -21.315 1.00 94.25 82 GLN A CA 1
ATOM 658 C C . GLN A 1 82 ? 9.787 -5.285 -20.432 1.00 94.25 82 GLN A C 1
ATOM 660 O O . GLN A 1 82 ? 9.317 -6.007 -19.558 1.00 94.25 82 GLN A O 1
ATOM 665 N N . GLU A 1 83 ? 11.094 -5.131 -20.632 1.00 94.50 83 GLU A N 1
ATOM 666 C CA . GLU A 1 83 ? 12.097 -5.689 -19.730 1.00 94.50 83 GLU A CA 1
ATOM 667 C C . GLU A 1 83 ? 11.909 -5.134 -18.316 1.00 94.50 83 GLU A C 1
ATOM 669 O O . GLU A 1 83 ? 11.692 -3.931 -18.133 1.00 94.50 83 GLU A O 1
ATOM 674 N N . TRP A 1 84 ? 12.033 -6.003 -17.314 1.00 94.31 84 TRP A N 1
ATOM 675 C CA . TRP A 1 84 ? 11.732 -5.664 -15.923 1.00 94.31 84 TRP A CA 1
ATOM 676 C C . TRP A 1 84 ? 12.559 -4.485 -15.395 1.00 94.31 84 TRP A C 1
ATOM 678 O O . TRP A 1 84 ? 12.008 -3.569 -14.787 1.00 94.31 84 TRP A O 1
ATOM 688 N N . ASP A 1 85 ? 13.846 -4.408 -15.749 1.00 95.56 85 ASP A N 1
ATOM 689 C CA . ASP A 1 85 ? 14.701 -3.262 -15.409 1.00 95.56 85 ASP A CA 1
ATOM 690 C C . ASP A 1 85 ? 14.136 -1.930 -15.926 1.00 95.56 85 ASP A C 1
ATOM 692 O O . ASP A 1 85 ? 14.273 -0.890 -15.281 1.00 95.56 85 ASP A O 1
ATOM 696 N N . SER A 1 86 ? 13.482 -1.930 -17.092 1.00 95.19 86 SER A N 1
ATOM 697 C CA . SER A 1 86 ? 12.857 -0.719 -17.640 1.00 95.19 86 SER A CA 1
ATOM 698 C C . SER A 1 86 ? 11.623 -0.313 -16.837 1.00 95.19 86 SER A C 1
ATOM 700 O O . SER A 1 86 ? 11.394 0.880 -16.634 1.00 95.19 86 SER A O 1
ATOM 702 N N . VAL A 1 87 ? 10.858 -1.290 -16.341 1.00 96.31 87 VAL A N 1
ATOM 703 C CA . VAL A 1 87 ? 9.699 -1.055 -15.469 1.00 96.31 87 VAL A CA 1
ATOM 704 C C . VAL A 1 87 ? 10.143 -0.475 -14.134 1.00 96.31 87 VAL A C 1
ATOM 706 O O . VAL A 1 87 ? 9.647 0.583 -13.745 1.00 96.31 87 VAL A O 1
ATOM 709 N N . ILE A 1 88 ? 11.124 -1.105 -13.481 1.00 96.94 88 ILE A N 1
ATOM 710 C CA . ILE A 1 88 ? 11.708 -0.622 -12.226 1.00 96.94 88 ILE A CA 1
ATOM 711 C C . ILE A 1 88 ? 12.186 0.825 -12.398 1.00 96.94 88 ILE A C 1
ATOM 713 O O . ILE A 1 88 ? 11.752 1.728 -11.677 1.00 96.94 88 ILE A O 1
ATOM 717 N N . ASN A 1 89 ? 13.026 1.074 -13.407 1.00 96.81 89 ASN A N 1
ATOM 718 C CA . ASN A 1 89 ? 13.565 2.406 -13.670 1.00 96.81 89 ASN A CA 1
ATOM 719 C C . ASN A 1 89 ? 12.468 3.439 -13.937 1.00 96.81 89 ASN A C 1
ATOM 721 O O . ASN A 1 89 ? 12.612 4.594 -13.540 1.00 96.81 89 ASN A O 1
ATOM 725 N N . TRP A 1 90 ? 11.367 3.060 -14.589 1.00 97.56 90 TRP A N 1
ATOM 726 C CA . TRP A 1 90 ? 10.254 3.973 -14.823 1.00 97.56 90 TRP A CA 1
ATOM 727 C C . TRP A 1 90 ? 9.655 4.495 -13.512 1.00 97.56 90 TRP A C 1
ATOM 729 O O . TRP A 1 90 ? 9.528 5.710 -13.358 1.00 97.56 90 TRP A O 1
ATOM 739 N N . PHE A 1 91 ? 9.355 3.615 -12.550 1.00 98.00 91 PHE A N 1
ATOM 740 C CA . PHE A 1 91 ? 8.793 4.017 -11.253 1.00 98.00 91 PHE A CA 1
ATOM 741 C C . PHE A 1 91 ? 9.757 4.893 -10.445 1.00 98.00 91 PHE A C 1
ATOM 743 O O . PHE A 1 91 ? 9.345 5.926 -9.908 1.00 98.00 91 PHE A O 1
ATOM 750 N N . TYR A 1 92 ? 11.047 4.547 -10.415 1.00 98.06 92 TYR A N 1
ATOM 751 C CA . TYR A 1 92 ? 12.056 5.377 -9.751 1.00 98.06 92 TYR A CA 1
ATOM 752 C C . TYR A 1 92 ? 12.232 6.741 -10.430 1.00 98.06 92 TYR A C 1
ATOM 754 O O . TYR A 1 92 ? 12.340 7.756 -9.743 1.00 98.06 92 TYR A O 1
ATOM 762 N N . ASN A 1 93 ? 12.177 6.803 -11.763 1.00 97.56 93 ASN A N 1
ATOM 763 C CA . ASN A 1 93 ? 12.251 8.066 -12.504 1.00 97.56 93 ASN A CA 1
ATOM 764 C C . ASN A 1 93 ? 11.042 8.974 -12.242 1.00 97.56 93 ASN A C 1
ATOM 766 O O . ASN A 1 93 ? 11.187 10.193 -12.272 1.00 97.56 93 ASN A O 1
ATOM 770 N N . GLN A 1 94 ? 9.864 8.410 -11.959 1.00 97.69 94 GLN A N 1
ATOM 771 C CA . GLN A 1 94 ? 8.698 9.184 -11.515 1.00 97.69 94 GLN A CA 1
ATOM 772 C C . GLN A 1 94 ? 8.826 9.693 -10.072 1.00 97.69 94 GLN A C 1
ATOM 774 O O . GLN A 1 94 ? 7.997 10.497 -9.638 1.00 97.69 94 GLN A O 1
ATOM 779 N N . ASN A 1 95 ? 9.833 9.229 -9.320 1.00 97.81 95 ASN A N 1
ATOM 780 C CA . ASN A 1 95 ? 9.873 9.349 -7.865 1.00 97.81 95 ASN A CA 1
ATOM 781 C C . ASN A 1 95 ? 8.512 8.929 -7.277 1.00 97.81 95 ASN A C 1
ATOM 783 O O . ASN A 1 95 ? 7.849 9.701 -6.578 1.00 97.81 95 ASN A O 1
ATOM 787 N N . ALA A 1 96 ? 8.043 7.753 -7.713 1.00 98.25 96 ALA A N 1
ATOM 788 C CA . ALA A 1 96 ? 6.701 7.285 -7.418 1.00 98.25 96 ALA A CA 1
ATOM 789 C C . ALA A 1 96 ? 6.539 6.973 -5.928 1.00 98.25 96 ALA A C 1
ATOM 791 O O . ALA A 1 96 ? 7.456 6.466 -5.278 1.00 98.25 96 ALA A O 1
ATOM 792 N N . ASP A 1 97 ? 5.347 7.253 -5.418 1.00 98.38 97 ASP A N 1
ATOM 793 C CA . ASP A 1 97 ? 4.960 7.022 -4.035 1.00 98.38 97 ASP A CA 1
ATOM 794 C C . ASP A 1 97 ? 3.572 6.382 -4.002 1.00 98.38 97 ASP A C 1
ATOM 796 O O . ASP A 1 97 ? 2.586 6.966 -4.461 1.00 98.38 97 ASP A O 1
ATOM 800 N N . LEU A 1 98 ? 3.521 5.154 -3.502 1.00 98.56 98 LEU A N 1
ATOM 801 C CA . LEU A 1 98 ? 2.303 4.438 -3.172 1.00 98.56 98 LEU A CA 1
ATOM 802 C C . LEU A 1 98 ? 1.886 4.856 -1.763 1.00 98.56 98 LEU A C 1
ATOM 804 O O . LEU A 1 98 ? 2.685 4.764 -0.832 1.00 98.56 98 LEU A O 1
ATOM 808 N N . TYR A 1 99 ? 0.643 5.287 -1.576 1.00 98.12 99 TYR A N 1
ATOM 809 C CA . TYR A 1 99 ? 0.143 5.613 -0.242 1.00 98.12 99 TYR A CA 1
ATOM 810 C C . TYR A 1 99 ? -1.337 5.292 -0.074 1.00 98.12 99 TYR A C 1
ATOM 812 O O . TYR A 1 99 ? -2.085 5.187 -1.049 1.00 98.12 99 TYR A O 1
ATOM 820 N N . LEU A 1 100 ? -1.750 5.155 1.186 1.00 98.00 100 LEU A N 1
ATOM 821 C CA . LEU A 1 100 ? -3.142 4.986 1.583 1.00 98.00 100 LEU A CA 1
ATOM 822 C C . LEU A 1 100 ? -3.638 6.224 2.327 1.00 98.00 100 LEU A C 1
ATOM 824 O O . LEU A 1 100 ? -2.961 6.735 3.223 1.00 98.00 100 LEU A O 1
ATOM 828 N N . ILE A 1 101 ? -4.833 6.693 1.975 1.00 96.12 101 ILE A N 1
ATOM 829 C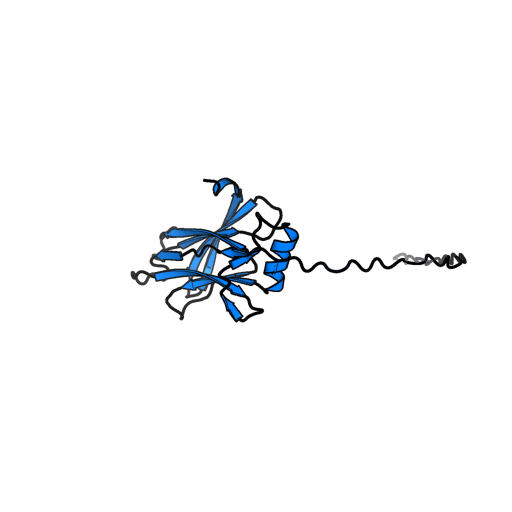 CA . ILE A 1 101 ? -5.472 7.833 2.639 1.00 96.12 101 ILE A CA 1
ATOM 830 C C . ILE A 1 101 ? -6.963 7.581 2.848 1.00 96.12 101 ILE A C 1
ATOM 832 O O . ILE A 1 101 ? -7.644 7.006 1.996 1.00 96.12 101 ILE A O 1
ATOM 836 N N . MET A 1 102 ? -7.470 7.999 4.006 1.00 94.81 102 MET A N 1
ATOM 837 C CA . MET A 1 102 ? -8.899 7.955 4.306 1.00 94.81 102 MET A CA 1
ATOM 838 C C . MET A 1 102 ? -9.636 9.109 3.616 1.00 94.81 102 MET A C 1
ATOM 840 O O . MET A 1 102 ? -9.094 10.203 3.449 1.00 94.81 102 MET A O 1
ATOM 844 N N . ASN A 1 103 ? -10.912 8.907 3.282 1.00 90.38 103 ASN A N 1
ATOM 845 C CA . ASN A 1 103 ? -11.820 9.975 2.838 1.00 90.38 103 ASN A CA 1
ATOM 846 C C . ASN A 1 103 ? -11.860 11.177 3.808 1.00 90.38 103 ASN A C 1
ATOM 848 O O . ASN A 1 103 ? -12.053 12.320 3.381 1.00 90.38 103 ASN A O 1
ATOM 852 N N . ASN A 1 104 ? -11.646 10.939 5.102 1.00 78.81 104 ASN A N 1
ATOM 853 C CA . ASN A 1 104 ? -11.480 11.980 6.104 1.00 78.81 104 ASN A CA 1
ATOM 854 C C . ASN A 1 104 ? -10.031 12.506 6.131 1.00 78.81 104 ASN A C 1
ATOM 856 O O . ASN A 1 104 ? -9.139 11.911 6.734 1.00 78.81 104 ASN A O 1
ATOM 860 N N . LYS A 1 105 ? -9.812 13.674 5.514 1.00 68.38 105 LYS A N 1
ATOM 861 C CA . LYS A 1 105 ? -8.488 14.302 5.315 1.00 68.38 105 LYS A CA 1
ATOM 862 C C . LYS A 1 105 ? -7.732 14.695 6.595 1.00 68.38 105 LYS A C 1
ATOM 864 O O . LYS A 1 105 ? -6.596 15.143 6.499 1.00 68.38 105 LYS A O 1
ATOM 869 N N . ASN A 1 106 ? -8.339 14.563 7.774 1.00 73.44 106 ASN A N 1
ATOM 870 C CA . ASN A 1 106 ? -7.712 14.922 9.052 1.00 73.44 106 ASN A CA 1
ATOM 871 C C . ASN A 1 106 ? -6.924 13.767 9.697 1.00 73.44 106 ASN A C 1
ATOM 873 O O . ASN A 1 106 ? -6.497 13.889 10.847 1.00 73.44 106 ASN A O 1
ATOM 877 N N . ARG A 1 107 ? -6.764 12.639 8.999 1.00 82.69 107 ARG A N 1
ATOM 878 C CA . ARG A 1 107 ? -6.027 11.463 9.478 1.00 82.69 107 ARG A CA 1
ATOM 879 C C . ARG A 1 107 ? -4.691 11.307 8.753 1.00 82.69 107 ARG A C 1
ATOM 881 O O . ARG A 1 107 ? -4.459 11.902 7.703 1.00 82.69 107 ARG A O 1
ATOM 888 N N . ASP A 1 108 ? -3.810 10.520 9.358 1.00 90.81 108 ASP A N 1
ATOM 889 C CA . ASP A 1 108 ? -2.487 10.206 8.829 1.00 90.81 108 ASP A CA 1
ATOM 890 C C . ASP A 1 108 ? -2.548 9.527 7.451 1.00 90.81 108 ASP A C 1
ATOM 892 O O . ASP A 1 108 ? -3.437 8.717 7.171 1.00 90.81 108 ASP A O 1
ATOM 896 N N . THR A 1 109 ? -1.587 9.866 6.592 1.00 95.62 109 THR A N 1
ATOM 897 C CA . THR A 1 109 ? -1.405 9.237 5.277 1.00 95.62 109 THR A CA 1
ATOM 898 C C . THR A 1 109 ? -0.334 8.167 5.405 1.00 95.62 109 THR A C 1
ATOM 900 O O . THR A 1 109 ? 0.805 8.461 5.767 1.00 95.62 109 THR A O 1
ATOM 903 N N . LEU A 1 110 ? -0.684 6.921 5.093 1.00 97.19 110 LEU A N 1
ATOM 904 C CA . LEU A 1 110 ? 0.259 5.812 5.168 1.00 97.19 110 LEU A CA 1
ATOM 905 C C . LEU A 1 110 ? 1.057 5.729 3.866 1.00 97.19 110 LEU A C 1
ATOM 907 O O . LEU A 1 110 ? 0.585 5.166 2.880 1.00 97.19 110 LEU A O 1
ATOM 911 N N . HIS A 1 111 ? 2.261 6.296 3.865 1.00 97.56 111 HIS A N 1
ATOM 912 C CA . HIS A 1 111 ? 3.199 6.191 2.747 1.00 97.56 111 HIS A CA 1
ATOM 913 C C . HIS A 1 111 ? 3.898 4.829 2.748 1.00 97.56 111 HIS A C 1
ATOM 915 O O . HIS A 1 111 ? 4.523 4.444 3.735 1.00 97.56 111 HIS A O 1
ATOM 921 N N . LEU A 1 112 ? 3.808 4.124 1.623 1.00 97.62 112 LEU A N 1
ATOM 922 C CA . LEU A 1 112 ? 4.377 2.793 1.400 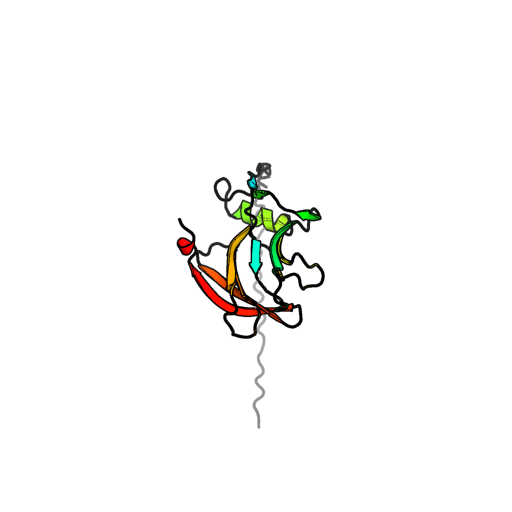1.00 97.62 112 LEU A CA 1
ATOM 923 C C . LEU A 1 112 ? 5.654 2.842 0.546 1.00 97.62 112 LEU A C 1
ATOM 925 O O . LEU A 1 112 ? 6.380 1.854 0.473 1.00 97.62 112 LEU A O 1
ATOM 929 N N . GLY A 1 113 ? 5.961 3.998 -0.054 1.00 97.31 113 GLY A N 1
ATOM 930 C CA . GLY A 1 113 ? 7.160 4.213 -0.857 1.00 97.31 113 GLY A CA 1
ATOM 931 C C . GLY A 1 113 ? 6.979 3.828 -2.324 1.00 97.31 113 GLY A C 1
ATOM 932 O O . GLY A 1 113 ? 5.866 3.741 -2.837 1.00 97.31 113 GLY A O 1
ATOM 933 N N . THR A 1 114 ? 8.089 3.648 -3.035 1.00 97.94 114 THR A N 1
ATOM 934 C CA . THR A 1 114 ? 8.070 3.340 -4.470 1.00 97.94 114 THR A CA 1
ATOM 935 C C . THR A 1 114 ? 7.699 1.878 -4.698 1.00 97.94 114 THR A C 1
ATOM 937 O O . THR A 1 114 ? 8.472 0.985 -4.370 1.00 97.94 114 THR A O 1
ATOM 940 N N . ALA A 1 115 ? 6.530 1.650 -5.291 1.00 96.75 115 ALA A N 1
ATOM 941 C CA . ALA A 1 115 ? 6.003 0.328 -5.614 1.00 96.75 115 ALA A CA 1
ATOM 942 C C . ALA A 1 115 ? 5.056 0.404 -6.820 1.00 96.75 115 ALA A C 1
ATOM 944 O O . ALA A 1 115 ? 4.594 1.490 -7.195 1.00 96.75 115 ALA A O 1
ATOM 945 N N . GLN A 1 116 ? 4.745 -0.749 -7.414 1.00 95.00 116 GLN A N 1
ATOM 946 C CA . GLN A 1 116 ? 3.808 -0.821 -8.533 1.00 95.00 116 GLN A CA 1
ATOM 947 C C . GLN A 1 116 ? 2.359 -0.585 -8.085 1.00 95.00 116 GLN A C 1
ATOM 949 O O . GLN A 1 116 ? 1.591 0.094 -8.773 1.00 95.00 116 GLN A O 1
ATOM 954 N N . GLY A 1 117 ? 2.005 -1.083 -6.904 1.00 96.81 117 GLY A N 1
ATOM 955 C CA . GLY A 1 117 ? 0.670 -1.006 -6.326 1.00 96.81 117 GLY A CA 1
ATOM 956 C C . GLY A 1 117 ? 0.544 -1.946 -5.133 1.00 96.81 117 GLY A C 1
ATOM 957 O O . GLY A 1 117 ? 1.532 -2.246 -4.461 1.00 96.81 117 GLY A O 1
ATOM 958 N N . LEU A 1 118 ? -0.672 -2.417 -4.883 1.00 97.62 118 LEU A N 1
ATOM 959 C CA . LEU A 1 118 ? -0.937 -3.502 -3.948 1.00 97.62 118 LEU A CA 1
ATOM 960 C C . LEU A 1 118 ? -1.425 -4.726 -4.723 1.00 97.62 118 LEU A C 1
ATOM 962 O O . LEU A 1 118 ? -2.178 -4.579 -5.678 1.00 97.62 118 LEU A O 1
ATOM 966 N N . TYR A 1 119 ? -1.050 -5.920 -4.273 1.00 96.88 119 TYR A N 1
ATOM 967 C CA . TYR A 1 119 ? -1.724 -7.155 -4.677 1.00 96.88 119 TYR A CA 1
ATOM 968 C C . TYR A 1 119 ? -3.123 -7.249 -4.054 1.00 96.88 119 TYR A C 1
ATOM 970 O O . TYR A 1 119 ? -4.052 -7.790 -4.650 1.00 96.88 119 TYR A O 1
ATOM 978 N N . CYS A 1 120 ? -3.281 -6.735 -2.831 1.00 97.06 120 CYS A N 1
ATOM 979 C CA . CYS A 1 120 ? -4.565 -6.677 -2.145 1.00 97.06 120 CYS A CA 1
ATOM 980 C C . CYS A 1 120 ? -4.606 -5.565 -1.090 1.00 97.06 120 CYS A C 1
ATOM 982 O O . CYS A 1 120 ? -3.579 -5.175 -0.535 1.00 97.06 120 CYS A O 1
ATOM 984 N N . LEU A 1 121 ? -5.821 -5.106 -0.783 1.00 98.50 121 LEU A N 1
ATOM 985 C CA . LEU A 1 121 ? -6.144 -4.248 0.355 1.00 98.50 121 LEU A CA 1
ATOM 986 C C . LEU A 1 121 ? -7.452 -4.751 0.967 1.00 98.50 121 LEU A C 1
ATOM 988 O O . LEU A 1 121 ? -8.484 -4.767 0.298 1.00 98.50 121 LEU A O 1
ATOM 992 N N . ILE A 1 122 ? -7.395 -5.203 2.214 1.00 98.38 122 ILE A N 1
ATOM 993 C CA . ILE A 1 122 ? -8.468 -5.953 2.867 1.00 98.38 122 ILE A CA 1
ATOM 994 C C . ILE A 1 122 ? -8.749 -5.330 4.233 1.00 98.38 122 ILE A C 1
ATOM 996 O O . ILE A 1 122 ? -7.823 -4.954 4.945 1.00 98.38 122 ILE A O 1
ATOM 1000 N N . ASN A 1 123 ? -10.025 -5.252 4.605 1.00 98.44 123 ASN A N 1
ATOM 1001 C CA . ASN A 1 123 ? -10.456 -4.948 5.964 1.00 98.44 123 ASN A CA 1
ATOM 1002 C C . ASN A 1 123 ? -10.593 -6.293 6.672 1.00 98.44 123 ASN A C 1
ATOM 1004 O O . ASN A 1 123 ? -11.361 -7.147 6.222 1.00 98.44 123 ASN A O 1
ATOM 1008 N N . VAL A 1 124 ? -9.808 -6.493 7.727 1.00 98.38 124 VAL A N 1
ATOM 1009 C CA . VAL A 1 124 ? -9.800 -7.744 8.499 1.00 98.38 124 VAL A CA 1
ATOM 1010 C C . VAL A 1 124 ? -10.706 -7.679 9.734 1.00 98.38 124 VAL A C 1
ATOM 1012 O O . VAL A 1 124 ? -10.775 -8.647 10.487 1.00 98.38 124 VAL A O 1
ATOM 1015 N N . GLY A 1 125 ? -11.440 -6.576 9.896 1.00 98.31 125 GLY A N 1
ATOM 1016 C CA . GLY A 1 125 ? -12.300 -6.275 11.032 1.00 98.31 125 GLY A CA 1
ATOM 1017 C C . GLY A 1 125 ? -11.507 -5.888 12.274 1.00 98.31 125 GLY A C 1
ATOM 1018 O O . GLY A 1 125 ? -10.287 -5.731 12.220 1.00 98.31 125 GLY A O 1
ATOM 1019 N N . ASP A 1 126 ? -12.215 -5.770 13.395 1.00 97.62 126 ASP A N 1
ATOM 1020 C CA . ASP A 1 126 ? -11.639 -5.628 14.735 1.00 97.62 126 ASP A CA 1
ATOM 1021 C C . ASP A 1 126 ? -10.963 -6.933 15.180 1.00 97.62 126 ASP A C 1
ATOM 1023 O O . ASP A 1 126 ? -11.525 -7.775 15.891 1.00 97.62 126 ASP A O 1
ATOM 1027 N N . ASN A 1 127 ? -9.742 -7.135 14.694 1.00 95.69 127 ASN A N 1
ATOM 1028 C CA . ASN A 1 127 ? -8.963 -8.348 14.894 1.00 95.69 127 ASN A CA 1
ATOM 1029 C C . ASN A 1 127 ? -8.219 -8.333 16.240 1.00 95.69 127 ASN A C 1
ATOM 1031 O O . ASN A 1 127 ? -7.755 -9.379 16.702 1.00 95.69 127 ASN A O 1
ATOM 1035 N N . ASN A 1 128 ? -8.104 -7.168 16.885 1.00 95.31 128 ASN A N 1
ATOM 1036 C CA . ASN A 1 128 ? -7.445 -7.009 18.183 1.00 95.31 128 ASN A CA 1
ATOM 1037 C C . ASN A 1 128 ? -8.417 -6.730 19.359 1.00 95.31 128 ASN A C 1
ATOM 1039 O O . ASN A 1 128 ? -7.972 -6.680 20.508 1.00 95.31 128 ASN A O 1
ATOM 1043 N N . SER A 1 129 ? -9.726 -6.626 19.092 1.00 96.62 129 SER A N 1
ATOM 1044 C CA . SER A 1 129 ? -10.792 -6.329 20.062 1.00 96.62 129 SER A CA 1
ATOM 1045 C C . SER A 1 129 ? -10.690 -4.949 20.733 1.00 96.62 129 SER A C 1
ATOM 1047 O O . SER A 1 129 ? -11.056 -4.807 21.905 1.00 96.62 129 SER A O 1
ATOM 1049 N N . ASP A 1 130 ? -10.192 -3.935 20.021 1.00 96.81 130 ASP A N 1
ATOM 1050 C CA . ASP A 1 130 ? -10.109 -2.543 20.488 1.00 96.81 130 ASP A CA 1
ATOM 1051 C C . ASP A 1 130 ? -11.255 -1.646 19.987 1.00 96.81 130 ASP A C 1
ATOM 1053 O O . ASP A 1 130 ? -11.335 -0.473 20.369 1.00 96.81 130 ASP A O 1
ATOM 1057 N N . GLY A 1 131 ? -12.185 -2.214 19.213 1.00 96.56 131 GLY A N 1
ATOM 1058 C CA . GLY A 1 131 ? -13.350 -1.524 18.674 1.00 96.56 131 GLY A CA 1
ATOM 1059 C C . GLY A 1 131 ? -13.088 -0.741 17.388 1.00 96.56 131 GLY A C 1
ATOM 1060 O O . GLY A 1 131 ? -13.942 0.069 17.027 1.00 96.56 131 GLY A O 1
ATOM 1061 N N . LYS A 1 132 ? -11.946 -0.952 16.722 1.00 97.12 132 LYS A N 1
ATOM 1062 C CA . LYS A 1 132 ? -11.606 -0.393 15.404 1.00 97.12 132 LYS A CA 1
ATOM 1063 C C . LYS A 1 132 ? -11.307 -1.514 14.422 1.00 97.12 132 LYS A C 1
ATOM 1065 O O . LYS A 1 132 ? -10.754 -2.537 14.799 1.00 97.12 132 LYS A O 1
ATOM 1070 N N . ASP A 1 133 ? -11.603 -1.287 13.152 1.00 98.38 133 ASP A N 1
ATOM 1071 C CA . ASP A 1 133 ? -11.207 -2.196 12.084 1.00 98.38 133 ASP A CA 1
ATOM 1072 C C . ASP A 1 133 ? -9.708 -2.066 11.758 1.00 98.38 133 ASP A C 1
ATOM 1074 O O . ASP A 1 133 ? -9.149 -0.967 11.667 1.00 98.38 133 ASP A O 1
ATOM 1078 N N . GLU A 1 134 ? -9.061 -3.199 11.493 1.00 98.62 134 GLU A N 1
ATOM 1079 C CA . GLU A 1 134 ? -7.715 -3.271 10.934 1.00 98.62 134 GLU A CA 1
ATOM 1080 C C . GLU A 1 134 ? -7.718 -3.434 9.410 1.00 98.62 134 GLU A C 1
ATOM 1082 O O . GLU A 1 134 ? -8.625 -4.010 8.802 1.00 98.62 134 GLU A O 1
ATOM 1087 N N . ILE A 1 135 ? -6.618 -3.011 8.787 1.00 98.62 135 ILE A N 1
ATOM 1088 C CA . ILE A 1 135 ? -6.340 -3.289 7.377 1.00 98.62 135 ILE A CA 1
ATOM 1089 C C . ILE A 1 135 ? -5.200 -4.291 7.235 1.00 98.62 135 ILE A C 1
ATOM 1091 O O . ILE A 1 135 ? -4.227 -4.247 7.987 1.00 98.62 135 ILE A O 1
ATOM 1095 N N . ALA A 1 136 ? -5.291 -5.144 6.221 1.00 98.62 136 ALA A N 1
ATOM 1096 C CA . ALA A 1 136 ? -4.201 -5.981 5.744 1.00 98.62 136 ALA A CA 1
ATOM 1097 C C . ALA A 1 136 ? -3.951 -5.710 4.260 1.00 98.62 136 ALA A C 1
ATOM 1099 O O . ALA A 1 136 ? -4.895 -5.595 3.474 1.00 98.62 136 ALA A O 1
ATOM 1100 N N . PHE A 1 137 ? -2.687 -5.618 3.863 1.00 98.62 137 PHE A N 1
ATOM 1101 C CA . PHE A 1 137 ? -2.322 -5.446 2.461 1.00 98.62 137 PHE A CA 1
ATOM 1102 C C . PHE A 1 137 ? -0.974 -6.084 2.142 1.00 98.62 137 PHE A C 1
ATOM 1104 O O . PHE A 1 137 ? -0.142 -6.314 3.024 1.00 98.62 137 PHE A O 1
ATOM 1111 N N . VAL A 1 138 ? -0.765 -6.340 0.853 1.00 98.44 138 VAL A N 1
ATOM 1112 C CA . VAL A 1 138 ? 0.500 -6.828 0.294 1.00 98.44 138 VAL A CA 1
ATOM 1113 C C . VAL A 1 138 ? 0.918 -5.882 -0.818 1.00 98.44 138 VAL A C 1
ATOM 1115 O O . VAL A 1 138 ? 0.142 -5.631 -1.736 1.00 98.44 138 VAL A O 1
ATOM 1118 N N . ILE A 1 139 ? 2.132 -5.346 -0.719 1.00 97.81 139 ILE A N 1
ATOM 1119 C CA . ILE A 1 139 ? 2.702 -4.445 -1.727 1.00 97.81 139 ILE A CA 1
ATOM 1120 C C . ILE A 1 139 ? 3.197 -5.267 -2.918 1.00 97.81 139 ILE A C 1
ATOM 1122 O O . ILE A 1 139 ? 3.854 -6.286 -2.721 1.00 97.81 139 ILE A O 1
ATOM 1126 N N . ASP A 1 140 ? 2.895 -4.801 -4.129 1.00 95.81 140 ASP A N 1
ATOM 1127 C CA . ASP A 1 140 ? 3.499 -5.280 -5.375 1.00 95.81 140 ASP A CA 1
ATOM 1128 C C . ASP A 1 140 ? 4.859 -4.581 -5.556 1.00 95.81 140 ASP A C 1
ATOM 1130 O O . ASP A 1 140 ? 4.944 -3.431 -6.019 1.00 95.81 140 ASP A O 1
ATOM 1134 N N . GLN A 1 141 ? 5.904 -5.217 -5.015 1.00 95.69 141 GLN A N 1
ATOM 1135 C CA . GLN A 1 141 ? 7.251 -4.658 -4.908 1.00 95.69 141 GLN A CA 1
ATOM 1136 C C . GLN A 1 141 ? 7.988 -4.666 -6.250 1.00 95.69 141 GLN A C 1
ATOM 1138 O O . GLN A 1 141 ? 7.833 -5.547 -7.085 1.00 95.69 141 GLN A O 1
ATOM 1143 N N . LEU A 1 142 ? 8.869 -3.683 -6.431 1.00 95.69 142 LEU A N 1
ATOM 1144 C CA . LEU A 1 142 ? 9.735 -3.572 -7.607 1.00 95.69 142 LEU A CA 1
ATOM 1145 C C . LEU A 1 142 ? 11.054 -4.327 -7.387 1.00 95.69 142 LEU A C 1
ATOM 1147 O O . LEU A 1 142 ? 12.130 -3.725 -7.401 1.00 95.69 142 LEU A O 1
ATOM 1151 N N . ASP A 1 143 ? 10.976 -5.632 -7.131 1.00 94.06 143 ASP A N 1
ATOM 1152 C CA . ASP A 1 143 ? 12.144 -6.480 -6.891 1.00 94.06 143 ASP A CA 1
ATOM 1153 C C . ASP A 1 143 ? 12.171 -7.731 -7.794 1.00 94.06 143 ASP A C 1
ATOM 1155 O O . ASP A 1 143 ? 11.432 -7.837 -8.767 1.00 94.06 143 ASP A O 1
ATOM 1159 N N . PHE A 1 144 ? 13.126 -8.632 -7.556 1.00 93.38 144 PHE A N 1
ATOM 1160 C CA . PHE A 1 144 ? 13.269 -9.899 -8.291 1.00 93.38 144 PHE A CA 1
ATOM 1161 C C . PHE A 1 144 ? 12.868 -11.114 -7.434 1.00 93.38 144 PHE A C 1
ATOM 1163 O O . PHE A 1 144 ? 13.172 -12.259 -7.782 1.00 93.38 144 PHE A O 1
ATOM 1170 N N . SER A 1 145 ? 12.261 -10.868 -6.273 1.00 94.00 145 SER A N 1
ATOM 1171 C CA . SER A 1 145 ? 11.769 -11.886 -5.353 1.00 94.00 145 SER A CA 1
ATOM 1172 C C . SER A 1 145 ? 10.401 -12.382 -5.816 1.00 94.00 145 SER A C 1
ATOM 1174 O O . SER A 1 145 ? 9.696 -11.706 -6.545 1.00 94.00 145 SER A O 1
ATOM 1176 N N . ARG A 1 146 ? 10.013 -13.579 -5.369 1.00 93.56 146 ARG A N 1
ATOM 1177 C CA . ARG A 1 146 ? 8.617 -14.061 -5.448 1.00 93.56 146 ARG A CA 1
ATOM 1178 C C . ARG A 1 146 ? 7.939 -14.091 -4.085 1.00 93.56 146 ARG A C 1
ATOM 1180 O O . ARG A 1 146 ? 6.940 -14.776 -3.875 1.00 93.56 146 ARG A O 1
ATOM 1187 N N . VAL A 1 147 ? 8.546 -13.425 -3.112 1.00 96.44 147 VAL A N 1
ATOM 1188 C CA . VAL A 1 147 ? 8.084 -13.370 -1.731 1.00 96.44 147 VAL A CA 1
ATOM 1189 C C . VAL A 1 147 ? 7.938 -11.914 -1.347 1.00 96.44 147 VAL A C 1
ATOM 1191 O O . VAL A 1 147 ? 8.928 -11.187 -1.300 1.00 96.44 147 VAL A O 1
ATOM 1194 N N . ASN A 1 148 ? 6.708 -11.544 -1.012 1.00 97.19 148 ASN A N 1
ATOM 1195 C CA . ASN A 1 148 ? 6.342 -10.254 -0.455 1.00 97.19 148 ASN A CA 1
ATOM 1196 C C . ASN A 1 148 ? 6.005 -10.390 1.031 1.00 97.19 148 ASN A C 1
ATOM 1198 O O . ASN A 1 148 ? 6.097 -11.465 1.631 1.00 97.19 148 ASN A O 1
ATOM 1202 N N . SER A 1 149 ? 5.617 -9.276 1.644 1.00 97.62 149 SER A N 1
ATOM 1203 C CA . SER A 1 149 ? 5.113 -9.248 3.014 1.00 97.62 149 SER A CA 1
ATOM 1204 C C . SER A 1 149 ? 3.656 -8.812 3.037 1.00 97.62 149 SER A C 1
ATOM 1206 O O . SER A 1 149 ? 3.305 -7.790 2.451 1.00 97.62 149 SER A O 1
ATOM 1208 N N . CYS A 1 150 ? 2.827 -9.569 3.751 1.00 98.44 150 CYS A N 1
ATOM 1209 C CA . CYS A 1 150 ? 1.534 -9.093 4.213 1.00 98.44 150 CYS A CA 1
ATOM 1210 C C . CYS A 1 150 ? 1.731 -8.346 5.522 1.00 98.44 150 CYS A C 1
ATOM 1212 O O . CYS A 1 150 ? 2.375 -8.856 6.445 1.00 98.44 150 CYS A O 1
ATOM 1214 N N . VAL A 1 151 ? 1.199 -7.130 5.582 1.00 98.44 151 VAL A N 1
ATOM 1215 C CA . VAL A 1 151 ? 1.319 -6.253 6.742 1.00 98.44 151 VAL A CA 1
ATOM 1216 C C . VAL A 1 151 ? -0.072 -5.880 7.227 1.00 98.44 151 VAL A C 1
ATOM 1218 O O . VAL A 1 151 ? -0.940 -5.544 6.424 1.00 98.44 151 VAL A O 1
ATOM 1221 N N . ILE A 1 152 ? -0.270 -5.941 8.544 1.00 98.56 152 ILE A N 1
ATOM 1222 C CA . ILE A 1 152 ? -1.513 -5.551 9.211 1.00 98.56 152 ILE A CA 1
ATOM 1223 C C . ILE A 1 152 ? -1.277 -4.250 9.969 1.00 98.56 152 ILE A C 1
ATOM 1225 O O . ILE A 1 152 ? -0.319 -4.146 10.742 1.00 98.56 152 ILE A O 1
ATOM 1229 N N . TYR A 1 153 ? -2.161 -3.278 9.769 1.00 98.44 153 TYR A N 1
ATOM 1230 C CA . TYR A 1 153 ? -2.121 -1.962 10.397 1.00 98.44 153 TYR A CA 1
ATOM 1231 C C . TYR A 1 153 ? -3.433 -1.645 11.115 1.00 98.44 153 TYR A C 1
ATOM 1233 O O . TYR A 1 153 ? -4.509 -1.993 10.636 1.00 98.44 153 TYR A O 1
ATOM 1241 N N . SER A 1 154 ? -3.319 -0.906 12.219 1.00 97.62 154 SER A N 1
ATOM 1242 C CA . SER A 1 154 ? -4.442 -0.287 12.932 1.00 97.62 154 SER A CA 1
ATOM 1243 C C . SER A 1 154 ? -4.225 1.220 13.034 1.00 97.62 154 SER A C 1
ATOM 1245 O O . SER A 1 154 ? -3.080 1.689 13.112 1.00 97.62 154 SER A O 1
ATOM 1247 N N . LEU A 1 155 ? -5.308 1.996 13.032 1.00 95.81 155 LEU A N 1
ATOM 1248 C CA . LEU A 1 155 ? -5.248 3.434 13.267 1.00 95.81 155 LEU A CA 1
ATOM 1249 C C . LEU A 1 155 ? -5.280 3.696 14.780 1.00 95.81 155 LEU A C 1
ATOM 1251 O O . LEU A 1 155 ? -6.261 3.429 15.472 1.00 95.81 155 LEU A O 1
ATOM 1255 N N . CYS A 1 156 ? -4.190 4.241 15.309 1.00 93.06 156 CYS A N 1
ATOM 1256 C CA . CYS A 1 156 ? -4.003 4.492 16.733 1.00 93.06 156 CYS A CA 1
ATOM 1257 C C . CYS A 1 156 ? -3.571 5.941 16.946 1.00 93.06 156 CYS A C 1
ATOM 1259 O O . CYS A 1 156 ? -2.545 6.370 16.417 1.00 93.06 156 CYS A O 1
ATOM 1261 N N . ASP A 1 157 ? -4.327 6.699 17.741 1.00 91.06 157 ASP A N 1
ATOM 1262 C CA . ASP A 1 157 ? -4.076 8.130 17.979 1.00 91.06 157 ASP A CA 1
ATOM 1263 C C . ASP A 1 157 ? -4.019 8.939 16.668 1.00 91.06 157 ASP A C 1
ATOM 1265 O O . ASP A 1 157 ? -3.174 9.815 16.485 1.00 91.06 157 ASP A O 1
ATOM 1269 N N . SER A 1 158 ? -4.918 8.617 15.729 1.00 90.50 158 SER A N 1
ATOM 1270 C CA . SER A 1 158 ? -4.946 9.164 14.361 1.00 90.50 158 SER A CA 1
ATOM 1271 C C . SER A 1 158 ? -3.708 8.862 13.505 1.00 90.50 158 SER A C 1
ATOM 1273 O O . SER A 1 158 ? -3.538 9.522 12.483 1.00 90.50 158 SER A O 1
ATOM 1275 N N . LYS A 1 159 ? -2.865 7.892 13.886 1.00 93.75 159 LYS A N 1
ATOM 1276 C CA . LYS A 1 159 ? -1.681 7.457 13.126 1.00 93.75 159 LYS A CA 1
ATOM 1277 C C . LYS A 1 159 ? -1.714 5.969 12.829 1.00 93.75 159 LYS A C 1
ATOM 1279 O O . LYS A 1 159 ? -2.099 5.179 13.689 1.00 93.75 159 LYS A O 1
ATOM 1284 N N . TRP A 1 160 ? -1.259 5.576 11.647 1.00 96.38 160 TRP A N 1
ATOM 1285 C CA . TRP A 1 160 ? -1.184 4.162 11.290 1.00 96.38 160 TRP A CA 1
ATOM 1286 C C . TRP A 1 160 ? -0.035 3.484 12.038 1.00 96.38 160 TRP A C 1
ATOM 1288 O O . TRP A 1 160 ? 1.117 3.914 11.965 1.00 96.38 160 TRP A O 1
ATOM 1298 N N . LYS A 1 161 ? -0.342 2.413 12.775 1.00 96.44 161 LYS A N 1
ATOM 1299 C CA . LYS A 1 161 ? 0.644 1.597 13.492 1.00 96.44 161 LYS A CA 1
ATOM 1300 C C . LYS A 1 161 ? 0.593 0.164 12.974 1.00 96.44 161 LYS A C 1
ATOM 1302 O O . LYS A 1 161 ? -0.470 -0.451 12.942 1.00 96.44 161 LYS A O 1
ATOM 1307 N N . GLN A 1 162 ? 1.751 -0.358 12.576 1.00 97.75 162 GLN A N 1
ATOM 1308 C CA . GLN A 1 162 ? 1.889 -1.756 12.183 1.00 9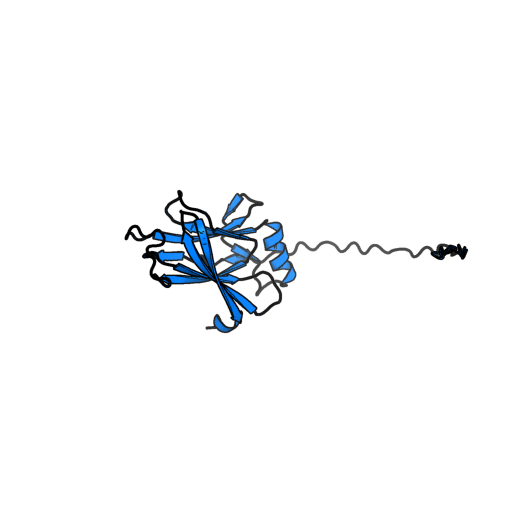7.75 162 GLN A CA 1
ATOM 1309 C C . GLN A 1 162 ? 1.661 -2.647 13.407 1.00 97.75 162 GLN A C 1
ATOM 1311 O O . GLN A 1 162 ? 2.296 -2.447 14.443 1.00 97.75 162 GLN A O 1
ATOM 1316 N N . LEU A 1 163 ? 0.796 -3.647 13.265 1.00 97.62 163 LEU A N 1
ATOM 1317 C CA . LEU A 1 163 ? 0.549 -4.667 14.280 1.00 97.62 163 LEU A CA 1
ATOM 1318 C C . LEU A 1 163 ? 1.306 -5.960 13.984 1.00 97.62 163 LEU A C 1
ATOM 1320 O O . LEU A 1 163 ? 1.888 -6.564 14.883 1.00 97.62 163 LEU A O 1
ATOM 1324 N N . MET A 1 164 ? 1.308 -6.389 12.720 1.00 97.25 164 MET A N 1
ATOM 1325 C CA . MET A 1 164 ? 1.862 -7.678 12.318 1.00 97.25 164 MET A CA 1
ATOM 1326 C C . MET A 1 164 ? 2.449 -7.612 10.912 1.00 97.25 164 MET A C 1
ATOM 1328 O O . MET A 1 164 ? 1.990 -6.841 10.074 1.00 97.25 164 MET A O 1
ATOM 1332 N N . ILE A 1 165 ? 3.453 -8.448 10.663 1.00 98.25 165 ILE A N 1
ATOM 1333 C CA . ILE A 1 165 ? 4.031 -8.677 9.343 1.00 98.25 165 ILE A CA 1
ATOM 1334 C C . ILE A 1 165 ? 4.362 -10.160 9.186 1.00 98.25 165 ILE A 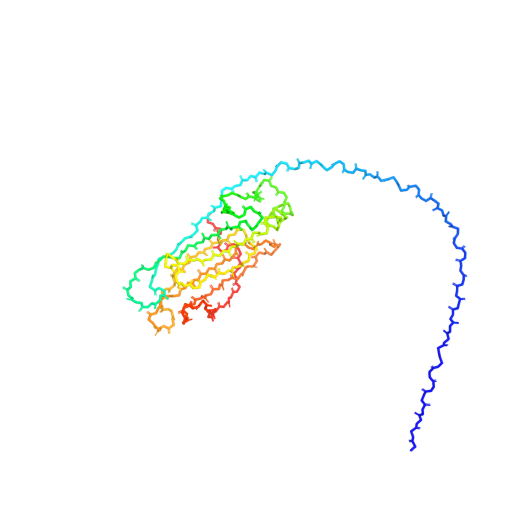C 1
ATOM 1336 O O . ILE A 1 165 ? 4.870 -10.786 10.118 1.00 98.25 165 ILE A O 1
ATOM 1340 N N . PHE A 1 166 ? 4.080 -10.724 8.016 1.00 98.00 166 PHE A N 1
ATOM 1341 C CA . PHE A 1 166 ? 4.485 -12.082 7.667 1.00 98.00 166 PHE A CA 1
ATOM 1342 C C . PHE A 1 166 ? 4.729 -12.219 6.163 1.00 98.00 166 PHE A C 1
ATOM 1344 O O . PHE A 1 166 ? 4.180 -11.472 5.357 1.00 98.00 166 PHE A O 1
ATOM 1351 N N . ALA A 1 167 ? 5.573 -13.180 5.789 1.00 98.00 167 ALA A N 1
ATOM 1352 C CA . ALA A 1 167 ? 5.914 -13.434 4.395 1.00 98.00 167 ALA A CA 1
ATOM 1353 C C . ALA A 1 167 ? 4.759 -14.117 3.648 1.00 98.00 167 ALA A C 1
ATOM 1355 O O . ALA A 1 167 ? 4.085 -14.992 4.193 1.00 98.00 167 ALA A O 1
ATOM 1356 N N . ILE A 1 168 ? 4.577 -13.755 2.382 1.00 97.81 168 ILE A N 1
ATOM 1357 C CA . ILE A 1 168 ? 3.609 -14.362 1.470 1.00 97.81 168 ILE A CA 1
ATOM 1358 C C . ILE A 1 168 ? 4.258 -14.565 0.102 1.00 97.81 168 ILE A C 1
ATOM 1360 O O . ILE A 1 168 ? 4.956 -13.688 -0.399 1.00 97.81 168 ILE A O 1
ATOM 1364 N N . HIS A 1 169 ? 4.060 -15.740 -0.489 1.00 97.25 169 HIS A N 1
ATOM 1365 C CA . HIS A 1 169 ? 4.530 -16.016 -1.844 1.00 97.25 169 HIS A CA 1
ATOM 1366 C C . HIS A 1 169 ? 3.560 -15.407 -2.863 1.00 97.25 169 HIS A C 1
ATOM 1368 O O . HIS A 1 169 ? 2.348 -15.495 -2.674 1.00 97.25 169 HIS A O 1
ATOM 1374 N N . GLU A 1 170 ? 4.076 -14.831 -3.946 1.00 94.69 170 GLU A N 1
ATOM 1375 C CA . GLU A 1 170 ? 3.270 -14.144 -4.969 1.00 94.69 170 GLU A CA 1
ATOM 1376 C C . GLU A 1 170 ? 2.244 -15.054 -5.646 1.00 94.69 170 GLU A C 1
ATOM 1378 O O . GLU A 1 170 ? 1.150 -14.608 -5.973 1.00 94.69 170 GLU A O 1
ATOM 1383 N N . ASP A 1 171 ? 2.533 -16.355 -5.751 1.00 94.69 171 ASP A N 1
ATOM 1384 C CA . ASP A 1 171 ? 1.577 -17.335 -6.291 1.00 94.69 171 ASP A CA 1
ATOM 1385 C C . ASP A 1 171 ? 0.245 -17.398 -5.519 1.00 94.69 171 ASP A C 1
ATOM 1387 O O . ASP A 1 171 ? -0.734 -17.924 -6.046 1.00 94.69 171 ASP A O 1
ATOM 1391 N N . ALA A 1 172 ? 0.170 -16.843 -4.302 1.00 94.12 172 ALA A N 1
ATOM 1392 C CA . ALA A 1 172 ? -1.088 -16.678 -3.573 1.00 94.12 172 ALA A CA 1
ATOM 1393 C C . ALA A 1 172 ? -2.098 -15.756 -4.290 1.00 94.12 172 ALA A C 1
ATOM 1395 O O . ALA A 1 172 ? -3.276 -15.768 -3.937 1.00 94.12 172 ALA A O 1
ATOM 1396 N N . PHE A 1 173 ? -1.651 -14.978 -5.282 1.00 92.75 173 PHE A N 1
ATOM 1397 C CA . PHE A 1 173 ? -2.462 -14.043 -6.067 1.00 92.75 173 PHE A CA 1
ATOM 1398 C C . PHE A 1 173 ? -2.707 -14.503 -7.509 1.00 92.75 173 PHE A C 1
ATOM 1400 O O . PHE A 1 173 ? -3.317 -13.770 -8.283 1.00 92.75 173 PHE A O 1
ATOM 1407 N N . ASN A 1 174 ? -2.276 -15.711 -7.877 1.00 88.75 174 ASN A N 1
ATOM 1408 C CA . ASN A 1 174 ? -2.588 -16.290 -9.181 1.00 88.75 174 ASN A CA 1
ATOM 1409 C C . ASN A 1 174 ? -4.006 -16.888 -9.140 1.00 88.75 174 ASN A C 1
ATOM 1411 O O . ASN A 1 174 ? -4.251 -17.825 -8.377 1.00 88.75 174 ASN A O 1
ATOM 1415 N N . PHE A 1 175 ? -4.929 -16.371 -9.955 1.00 69.25 175 PHE A N 1
ATOM 1416 C CA . PHE A 1 175 ? -6.314 -16.852 -10.074 1.00 69.25 175 PHE A CA 1
ATOM 1417 C C . PHE A 1 175 ? -6.736 -17.073 -11.529 1.00 69.25 175 PHE A C 1
ATOM 1419 O O . PHE A 1 175 ? -6.204 -16.378 -12.424 1.00 69.25 175 PHE A O 1
#

Secondary structure (DSSP, 8-state):
------------------------------------PPEEEPP--EEEE-SSSSSS-EEEEEEEEETTTTEE-SEEE-TTTS-HHHHHHHHHHTTEEEEEEESSTTS--EEEES-SEEEEEEEEESSSSSSS-EEEEEEE-SSS-SEEEEEEEEEETTEEEEEEEEEEEGGGG--